Protein AF-A0A9D8BZQ6-F1 (afdb_monomer)

Sequence (99 aa):
MEATRNTPANSTQDAQPISAHKAQPISPSKAKPIWRSILFVPASSPRFIESAIRQAADVLQIDLEDSVSPADKASARLAVPKIAHGFTQARKEVIVRVN

Nearest PDB structures (foldseek):
  5ugr-assembly1_A  TM=8.922E-01  e=6.978E-04  Methylorubrum extorquens AM1
  4l9z-assembly1_D  TM=8.830E-01  e=6.095E-04  Cereibacter sphaeroides 2.4.1
  4l9y-assembly1_B  TM=8.807E-01  e=6.522E-04  Cereibacter sphaeroides 2.4.1
  8khl-assembly1_C  TM=8.257E-01  e=3.785E-03  Pseudomonas aeruginosa
  5vxs-assembly1_C  TM=8.745E-01  e=3.296E-02  Homo sapiens

pLDDT: mean 82.46, std 19.79, range [38.53, 98.44]

Foldseek 3Di:
DDDDDDDPDPDDDDDDDPDPPPPDPPDPPDDDDDFPFEAEDELQDPPRLVVVLVDPGQEYEHELPPVADPVCNVVSVVSVVVSCVVNVVSVHHYHYDDD

Solvent-accessible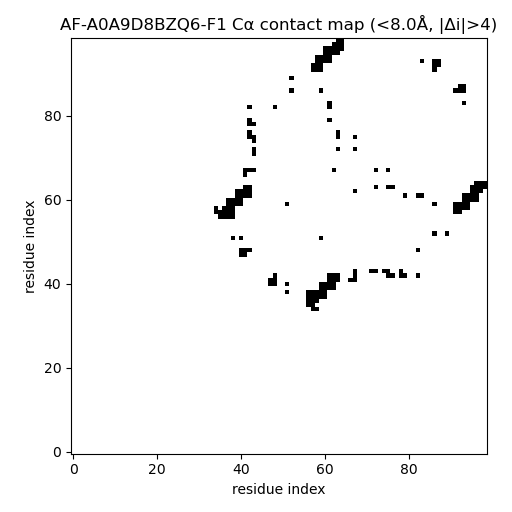 surface area (backbone atoms only — not comparable to full-atom values): 6482 Å² total; per-residue (Å²): 136,91,80,78,91,82,80,83,80,81,79,85,68,84,80,74,79,80,77,77,77,74,80,73,79,87,66,80,75,76,78,78,82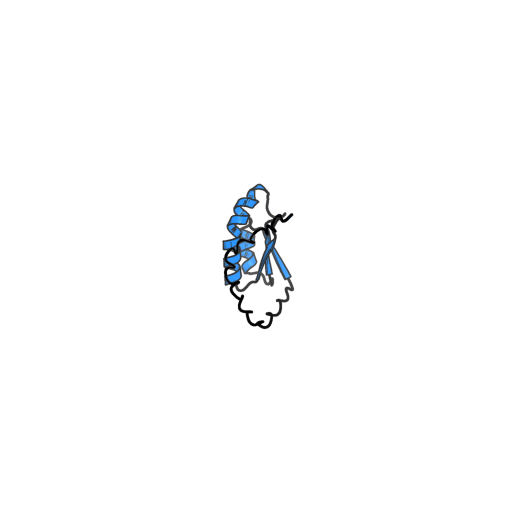,86,72,92,38,74,42,82,35,38,50,72,36,67,73,53,56,67,49,52,75,78,49,89,52,52,25,40,32,41,29,54,32,91,77,31,56,82,87,43,43,66,63,20,62,70,39,44,65,61,53,48,50,58,39,48,76,69,74,38,49,74,48,73,45,70,120

Radius of gyration: 27.74 Å; Cα contacts (8 Å, |Δi|>4): 100; chains: 1; bounding box: 37×84×46 Å

Secondary structure (DSSP, 8-state):
------PPP-----------------PPPPPPPP-S-EEEEETT-HHHHHHHTTS--SEEEEE-STTS-GGGHHHHHHHHHHHHHHHHHTT-EEEEE--

Structure (mmCIF, N/CA/C/O backbone):
data_AF-A0A9D8BZQ6-F1
#
_entry.id   AF-A0A9D8BZQ6-F1
#
loop_
_atom_site.group_PDB
_atom_site.id
_atom_site.type_symbol
_atom_site.label_atom_id
_atom_site.label_alt_id
_atom_site.label_comp_id
_atom_site.label_asym_id
_atom_site.label_entity_id
_atom_site.label_seq_id
_atom_site.pdbx_PDB_ins_code
_atom_site.Cartn_x
_atom_site.Cartn_y
_atom_site.Cartn_z
_atom_site.occupancy
_atom_site.B_iso_or_equiv
_atom_site.auth_seq_id
_atom_site.auth_comp_id
_atom_site.auth_asym_id
_atom_site.auth_atom_id
_atom_site.pdbx_PDB_model_num
ATOM 1 N N . MET A 1 1 ? -28.012 -75.025 -32.767 1.00 41.91 1 MET A N 1
ATOM 2 C CA . MET A 1 1 ? -26.588 -75.318 -32.523 1.00 41.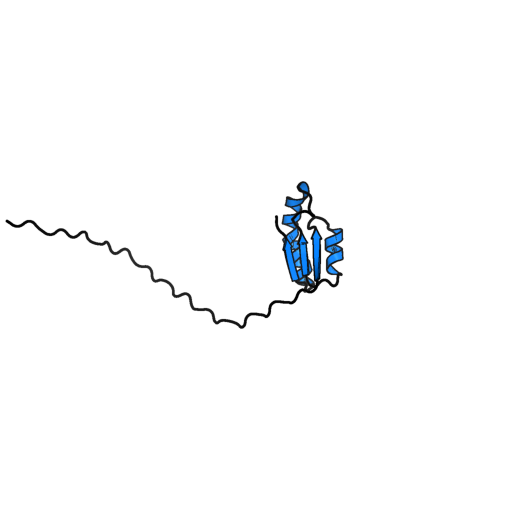91 1 MET A CA 1
ATOM 3 C C . MET A 1 1 ? -26.015 -74.141 -31.771 1.00 41.91 1 MET A C 1
ATOM 5 O O . MET A 1 1 ? -26.239 -73.002 -32.152 1.00 41.91 1 MET A O 1
ATOM 9 N N . GLU A 1 2 ? -25.459 -74.462 -30.619 1.00 43.25 2 GLU A N 1
ATOM 10 C CA . GLU A 1 2 ? -25.088 -73.585 -29.518 1.00 43.25 2 GLU A CA 1
ATOM 11 C C . GLU A 1 2 ? -23.822 -72.783 -29.829 1.00 43.25 2 GLU A C 1
ATOM 13 O O . GLU A 1 2 ? -22.870 -73.343 -30.363 1.00 43.25 2 GLU A O 1
ATOM 18 N N . A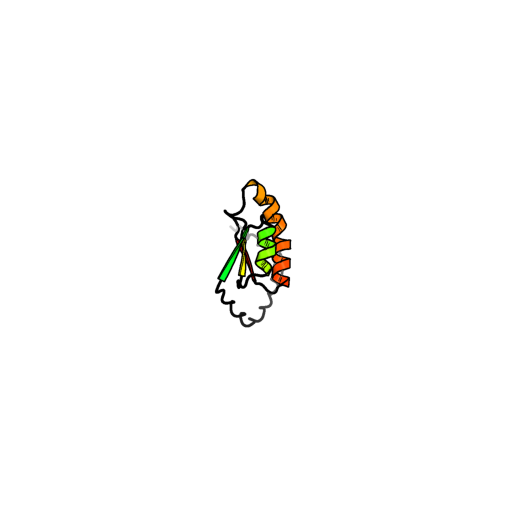LA A 1 3 ? -23.799 -71.495 -29.483 1.00 45.03 3 ALA A N 1
ATOM 19 C CA . ALA A 1 3 ? -22.562 -70.719 -29.402 1.00 4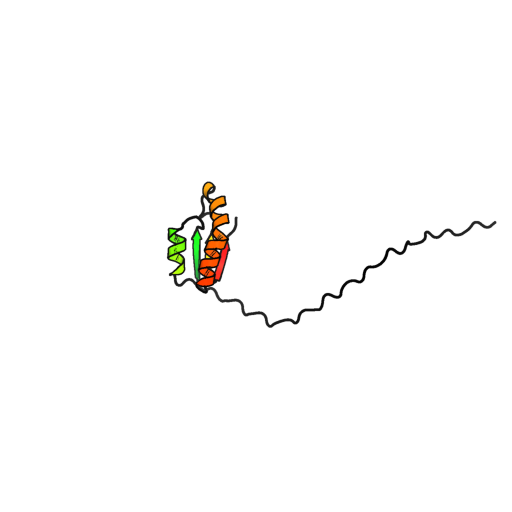5.03 3 ALA A CA 1
ATOM 20 C C . ALA A 1 3 ? -22.724 -69.557 -28.407 1.00 45.03 3 ALA A C 1
ATOM 22 O O . ALA A 1 3 ? -23.054 -68.429 -28.755 1.00 45.03 3 ALA A O 1
ATOM 23 N N . THR A 1 4 ? -22.561 -69.917 -27.133 1.00 52.94 4 THR A N 1
ATOM 24 C CA . THR A 1 4 ? -21.747 -69.218 -26.124 1.00 52.94 4 THR A CA 1
ATOM 25 C C . THR A 1 4 ? -21.839 -67.691 -26.017 1.00 52.94 4 THR A C 1
ATOM 27 O O . THR A 1 4 ? -21.261 -66.932 -26.792 1.00 52.94 4 THR A O 1
ATOM 30 N N . ARG A 1 5 ? -22.467 -67.279 -24.908 1.00 48.56 5 ARG A N 1
ATOM 31 C CA . ARG A 1 5 ? -22.313 -65.987 -24.228 1.00 48.56 5 ARG A CA 1
ATOM 32 C C . ARG A 1 5 ? -20.830 -65.656 -24.045 1.00 48.56 5 ARG A C 1
ATOM 34 O O . ARG A 1 5 ? -20.095 -66.506 -23.556 1.00 48.56 5 ARG A O 1
ATOM 41 N N . ASN A 1 6 ? -20.439 -64.411 -24.309 1.00 48.69 6 ASN A N 1
ATOM 42 C CA . ASN A 1 6 ? -19.226 -63.843 -23.731 1.00 48.69 6 ASN A CA 1
ATOM 43 C C . ASN A 1 6 ? -19.505 -62.419 -23.233 1.00 48.69 6 ASN A C 1
ATOM 45 O O . ASN A 1 6 ? -19.683 -61.481 -24.006 1.00 48.69 6 ASN A O 1
ATOM 49 N N . THR A 1 7 ? -19.574 -62.309 -21.910 1.00 49.44 7 THR A N 1
ATOM 50 C CA . THR A 1 7 ? -19.615 -61.076 -21.121 1.00 49.44 7 THR A CA 1
ATOM 51 C C . THR A 1 7 ? -18.196 -60.513 -21.014 1.00 49.44 7 THR A C 1
ATOM 53 O O . THR A 1 7 ? -17.307 -61.268 -20.617 1.00 49.44 7 THR A O 1
ATOM 56 N N . PRO A 1 8 ? -17.928 -59.223 -21.284 1.00 47.19 8 PRO A N 1
ATOM 57 C CA . PRO A 1 8 ? -16.674 -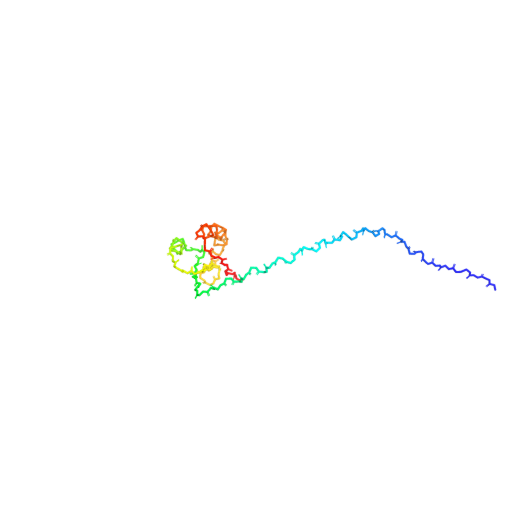58.627 -20.856 1.00 47.19 8 PRO A CA 1
ATOM 58 C C . PRO A 1 8 ? -16.739 -58.347 -19.350 1.00 47.19 8 PRO A C 1
ATOM 60 O O . PRO A 1 8 ? -17.622 -57.645 -18.857 1.00 47.19 8 PRO A O 1
ATOM 63 N N . ALA A 1 9 ? -15.800 -58.954 -18.629 1.00 46.97 9 ALA A N 1
ATOM 64 C CA . ALA A 1 9 ? -15.530 -58.717 -17.223 1.00 46.97 9 ALA A CA 1
ATOM 65 C C . ALA A 1 9 ? -15.229 -57.228 -16.991 1.00 46.97 9 ALA A C 1
ATOM 67 O O . ALA A 1 9 ? -14.279 -56.683 -17.551 1.00 46.97 9 ALA A O 1
ATOM 68 N N . ASN A 1 10 ? -16.046 -56.575 -16.164 1.00 38.53 10 ASN A N 1
ATOM 69 C CA . ASN A 1 10 ? -15.723 -55.265 -15.621 1.00 38.53 10 ASN A CA 1
ATOM 70 C C . ASN A 1 10 ? -14.646 -55.471 -14.552 1.00 38.53 10 ASN A C 1
ATOM 72 O O . ASN A 1 10 ? -14.926 -55.994 -13.473 1.00 38.53 10 ASN A O 1
ATOM 76 N N . SER A 1 11 ? -13.407 -55.135 -14.892 1.00 49.00 11 SER A N 1
ATOM 77 C CA . SER A 1 11 ? -12.265 -55.176 -13.991 1.00 49.00 11 SER A CA 1
ATOM 78 C C . SER A 1 11 ? -12.500 -54.202 -12.840 1.00 49.00 11 SER A C 1
ATOM 80 O O . SER A 1 11 ? -12.411 -52.989 -13.013 1.00 49.00 11 SER A O 1
ATOM 82 N N . THR A 1 12 ? -12.811 -54.743 -11.664 1.00 47.91 12 THR A N 1
ATOM 83 C CA . THR A 1 12 ? -12.791 -54.036 -10.384 1.00 47.91 12 THR A CA 1
ATOM 84 C C . THR A 1 12 ? -11.413 -53.403 -10.195 1.00 47.91 12 THR A C 1
ATOM 86 O O . THR A 1 12 ? -10.456 -54.091 -9.854 1.00 47.91 12 THR A O 1
ATOM 89 N N . GLN A 1 13 ? -11.299 -52.101 -10.459 1.00 51.31 13 GLN A N 1
ATOM 90 C CA . GLN A 1 13 ? -10.208 -51.285 -9.942 1.00 51.31 13 GLN A CA 1
ATOM 91 C C . GLN A 1 13 ? -10.662 -50.679 -8.621 1.00 51.31 13 GLN A C 1
ATOM 93 O O . GLN A 1 13 ? -11.717 -50.051 -8.527 1.00 51.31 13 GLN A O 1
ATOM 98 N N . ASP A 1 14 ? -9.850 -50.949 -7.609 1.00 43.69 14 ASP A N 1
ATOM 99 C CA . ASP A 1 14 ? -9.974 -50.566 -6.214 1.00 43.69 14 ASP A CA 1
ATOM 100 C C . ASP A 1 14 ? -10.503 -49.139 -6.019 1.00 43.69 14 ASP A C 1
ATOM 102 O O . ASP A 1 14 ? -9.793 -48.146 -6.204 1.00 43.69 14 ASP A O 1
ATOM 106 N N . ALA A 1 15 ? -11.761 -49.036 -5.588 1.00 48.97 15 ALA A N 1
ATOM 107 C CA . ALA A 1 15 ? -12.315 -47.799 -5.066 1.00 48.97 15 ALA A CA 1
ATOM 108 C C . ALA A 1 15 ? -11.603 -47.464 -3.746 1.00 48.97 15 ALA A C 1
ATOM 110 O O . ALA A 1 15 ? -11.906 -48.022 -2.691 1.00 48.97 15 ALA A O 1
ATOM 111 N N . GLN A 1 16 ? -10.635 -46.551 -3.812 1.00 52.34 16 GLN A N 1
ATOM 112 C CA . GLN A 1 16 ? -10.036 -45.931 -2.632 1.00 52.34 16 GLN A CA 1
ATOM 113 C C . GLN A 1 16 ? -11.141 -45.209 -1.835 1.00 52.34 16 GLN A C 1
ATOM 115 O O . GLN A 1 16 ? -11.968 -44.521 -2.443 1.00 52.34 16 GLN A O 1
ATOM 120 N N . PRO A 1 17 ? -11.200 -45.335 -0.496 1.00 45.09 17 PRO A N 1
ATOM 121 C CA . PRO A 1 17 ? -12.276 -44.736 0.282 1.00 45.09 17 PRO A CA 1
ATOM 122 C C . PRO A 1 17 ? -12.217 -43.208 0.177 1.00 45.09 17 PRO A C 1
ATOM 124 O O . PRO A 1 17 ? -11.207 -42.587 0.513 1.00 45.09 17 PRO A O 1
ATOM 127 N N . ILE A 1 18 ? -13.316 -42.590 -0.270 1.00 56.41 18 ILE A N 1
ATOM 128 C CA . ILE A 1 18 ? -13.497 -41.138 -0.210 1.00 56.41 18 ILE A CA 1
ATOM 129 C C . ILE A 1 18 ? -13.464 -40.711 1.259 1.00 56.41 18 ILE A C 1
ATOM 131 O O . ILE A 1 18 ? -14.407 -40.922 2.018 1.00 56.41 18 ILE A O 1
ATOM 135 N N . SER A 1 19 ? -12.333 -40.151 1.684 1.00 56.12 19 SER A N 1
ATOM 136 C CA . SER A 1 19 ? -12.165 -39.645 3.041 1.00 56.12 19 SER A CA 1
ATOM 137 C C . SER A 1 19 ? -13.226 -38.571 3.288 1.00 56.12 19 SER A C 1
ATOM 139 O O . SER A 1 19 ? -13.227 -37.516 2.641 1.00 56.12 19 SER A O 1
ATOM 141 N N . ALA A 1 20 ? -14.184 -38.881 4.164 1.00 58.28 20 ALA A N 1
ATOM 142 C CA . ALA A 1 20 ? -15.274 -37.990 4.519 1.00 58.28 20 ALA A CA 1
ATOM 143 C C . ALA A 1 20 ? -14.677 -36.662 4.996 1.00 58.28 20 ALA A C 1
ATOM 145 O O . ALA A 1 20 ? -14.034 -36.592 6.046 1.00 58.28 20 ALA A O 1
ATOM 146 N N . HIS A 1 21 ? -14.866 -35.604 4.207 1.00 59.53 21 HIS A N 1
ATOM 147 C CA . HIS A 1 21 ? -14.497 -34.260 4.618 1.00 59.53 21 HIS A CA 1
ATOM 148 C C . HIS A 1 21 ? -15.396 -33.903 5.798 1.00 59.53 21 HIS A C 1
ATOM 150 O O . HIS A 1 21 ? -16.579 -33.611 5.631 1.00 59.53 21 HIS A O 1
ATOM 156 N N . LYS A 1 22 ? -14.843 -34.002 7.008 1.00 61.78 22 LYS A N 1
ATOM 157 C CA . LYS A 1 22 ? -15.494 -33.602 8.252 1.00 61.78 22 LYS A CA 1
ATOM 158 C C . LYS A 1 22 ? -16.026 -32.180 8.064 1.00 61.78 22 LYS A C 1
ATOM 160 O O . LYS A 1 22 ? -15.231 -31.249 7.941 1.00 61.78 22 LYS A O 1
ATOM 165 N N . ALA A 1 23 ? -17.351 -32.027 7.999 1.00 61.84 23 ALA A N 1
ATOM 166 C CA . ALA A 1 23 ? -17.993 -30.724 7.900 1.00 61.84 23 ALA A CA 1
ATOM 167 C C . ALA A 1 23 ? -17.500 -29.867 9.069 1.00 61.84 23 ALA A C 1
ATOM 169 O O . ALA A 1 23 ? -17.710 -30.207 10.237 1.00 61.84 23 ALA A O 1
ATOM 170 N N . GLN A 1 24 ? -16.758 -28.805 8.759 1.00 57.72 24 GLN A N 1
ATOM 171 C CA . GLN A 1 24 ? -16.311 -27.882 9.789 1.00 57.72 24 GLN A CA 1
ATOM 172 C C . GLN A 1 24 ? -17.532 -27.124 10.326 1.00 57.72 24 GLN A C 1
ATOM 174 O O . GLN A 1 24 ? -18.402 -26.748 9.536 1.00 57.72 24 GLN A O 1
ATOM 179 N N . PRO A 1 25 ? -17.636 -26.918 11.651 1.00 62.94 25 PRO A N 1
ATOM 180 C CA . PRO A 1 25 ? -18.749 -26.179 12.228 1.00 62.94 25 PRO A CA 1
ATOM 181 C C . PRO A 1 25 ? -18.790 -24.764 11.642 1.00 62.94 25 PRO A C 1
ATOM 183 O O . PRO A 1 25 ? -17.764 -24.085 11.578 1.00 62.94 25 PRO A O 1
ATOM 186 N N . ILE A 1 26 ? -19.977 -24.320 11.219 1.00 63.41 26 ILE A N 1
ATOM 187 C CA . ILE A 1 26 ? -20.214 -22.951 10.755 1.00 63.41 26 ILE A CA 1
ATOM 188 C C . ILE A 1 26 ? -19.991 -21.975 11.919 1.00 63.41 26 ILE A C 1
ATOM 190 O O . ILE A 1 26 ? -20.881 -21.700 12.718 1.00 63.41 26 ILE A O 1
ATOM 194 N N . SER A 1 27 ? -18.769 -21.466 12.065 1.00 71.56 27 SER A N 1
ATOM 195 C CA . SER A 1 27 ? -18.493 -20.371 12.995 1.00 71.56 27 SER A CA 1
ATOM 196 C C . SER A 1 27 ? -19.295 -19.135 12.566 1.00 71.56 27 SER A C 1
ATOM 198 O O . SER A 1 27 ? -19.356 -18.877 11.358 1.00 71.56 27 SER A O 1
ATOM 200 N N . PRO A 1 28 ? -19.883 -18.356 13.499 1.00 64.62 28 PRO A N 1
ATOM 201 C CA . PRO A 1 28 ? -20.606 -17.139 13.145 1.00 64.62 28 PRO A CA 1
ATOM 202 C C . PRO A 1 28 ? -19.696 -16.259 12.288 1.00 64.62 28 PRO A C 1
ATOM 204 O O . PRO A 1 28 ? -18.557 -15.977 12.672 1.00 64.62 28 PRO A O 1
ATOM 207 N N . SER A 1 29 ? -20.166 -15.879 11.096 1.00 71.25 29 SER A N 1
ATOM 208 C CA . SER A 1 29 ? -19.375 -15.057 10.186 1.00 71.25 29 SER A CA 1
ATOM 209 C C . SER A 1 29 ? -19.005 -13.769 10.913 1.00 71.25 29 SER A C 1
ATOM 211 O O . SER A 1 29 ? -19.903 -13.032 11.329 1.00 71.25 29 SER A O 1
ATOM 213 N N . LYS A 1 30 ? -17.706 -13.487 11.080 1.00 75.19 30 LYS A N 1
ATOM 214 C CA . LYS A 1 30 ? -17.264 -12.170 11.552 1.00 75.19 30 LYS A CA 1
ATOM 215 C C . LYS A 1 30 ? -17.969 -11.112 10.702 1.00 75.19 30 LYS A C 1
ATOM 217 O O . LYS A 1 30 ? -17.885 -11.170 9.474 1.00 75.19 30 LYS A O 1
ATOM 222 N N . ALA A 1 31 ? -18.682 -10.188 11.346 1.00 78.25 31 ALA A N 1
ATOM 223 C CA . ALA A 1 31 ? -19.295 -9.063 10.653 1.00 78.25 31 ALA A CA 1
ATOM 224 C C . ALA A 1 31 ? -18.216 -8.355 9.820 1.00 78.25 31 ALA A C 1
ATOM 226 O O . ALA A 1 31 ? -17.108 -8.121 10.312 1.00 78.25 31 ALA A O 1
ATOM 227 N N . LYS A 1 32 ? -18.509 -8.073 8.546 1.00 74.56 32 LYS A N 1
ATOM 228 C CA . LYS A 1 32 ? -17.556 -7.368 7.684 1.00 74.56 32 LYS A CA 1
ATOM 229 C C . LYS A 1 32 ? -17.309 -5.966 8.260 1.00 74.56 32 LYS A C 1
ATOM 231 O O . LYS A 1 32 ? -18.277 -5.309 8.646 1.00 74.56 32 LYS A O 1
ATOM 236 N N . PRO A 1 33 ? -16.049 -5.505 8.326 1.00 80.06 33 PRO A N 1
ATOM 237 C CA . PRO A 1 33 ? -15.749 -4.156 8.786 1.00 80.06 33 PRO A CA 1
ATOM 238 C C . PRO A 1 33 ? -16.393 -3.113 7.861 1.00 80.06 33 PRO A C 1
ATOM 240 O O . PRO A 1 33 ? -16.452 -3.303 6.646 1.00 80.06 33 PRO A O 1
ATOM 243 N N . ILE A 1 34 ? -16.873 -2.009 8.439 1.00 89.69 34 ILE A N 1
ATOM 244 C CA . ILE A 1 34 ? -17.342 -0.840 7.683 1.00 89.69 34 ILE A CA 1
ATOM 245 C C . ILE A 1 34 ? -16.131 0.058 7.425 1.00 89.69 34 ILE A C 1
ATOM 247 O O . ILE A 1 34 ? -15.541 0.587 8.365 1.00 89.69 34 ILE A O 1
ATOM 251 N N . TRP A 1 35 ? -15.770 0.241 6.157 1.00 93.81 35 TRP A N 1
ATOM 252 C CA . TRP A 1 35 ? -14.703 1.147 5.734 1.00 93.81 35 TRP A CA 1
ATOM 253 C C . TRP A 1 35 ? -15.308 2.486 5.306 1.00 93.81 35 TRP A C 1
ATOM 255 O O . TRP A 1 35 ? -15.984 2.560 4.284 1.00 93.81 35 TRP A O 1
ATOM 265 N N . ARG A 1 36 ? -15.086 3.552 6.081 1.00 94.38 36 ARG A N 1
ATOM 266 C CA . ARG A 1 36 ? -15.563 4.913 5.762 1.00 94.38 36 ARG A CA 1
ATOM 267 C C . ARG A 1 36 ? -14.594 5.640 4.837 1.00 94.38 36 ARG A C 1
ATOM 269 O O . ARG A 1 36 ? -14.986 6.566 4.137 1.00 94.38 36 ARG A O 1
ATOM 276 N N . SER A 1 37 ? -13.320 5.252 4.874 1.00 95.88 37 SER A N 1
ATOM 277 C CA . SER A 1 37 ? -12.259 5.859 4.075 1.00 95.88 37 SER A CA 1
ATOM 278 C C . SER A 1 37 ? -11.174 4.850 3.707 1.00 95.88 37 SER A C 1
ATOM 280 O O . SER A 1 37 ? -10.799 3.992 4.508 1.00 95.88 37 SER A O 1
ATOM 282 N N . ILE A 1 38 ? -10.660 4.990 2.485 1.00 96.75 38 ILE A N 1
ATOM 283 C CA . ILE A 1 38 ? -9.553 4.203 1.941 1.00 96.75 38 ILE A CA 1
ATOM 284 C C . ILE A 1 38 ? -8.461 5.180 1.510 1.00 96.75 38 ILE A C 1
ATOM 286 O O . ILE A 1 38 ? -8.729 6.127 0.770 1.00 96.75 38 ILE A O 1
ATOM 290 N N . LEU A 1 39 ? -7.233 4.960 1.977 1.00 97.38 39 LEU A N 1
ATOM 291 C CA . LEU A 1 39 ? -6.068 5.749 1.591 1.00 97.38 39 LEU A CA 1
ATOM 292 C C . LEU A 1 39 ? -5.272 5.020 0.508 1.00 97.38 39 LEU A C 1
ATOM 294 O O . LEU A 1 39 ? -4.701 3.961 0.763 1.00 97.38 39 LEU A O 1
ATOM 298 N N . PHE A 1 40 ? -5.210 5.612 -0.681 1.00 97.75 40 PHE A N 1
ATOM 299 C CA . PHE A 1 40 ? -4.475 5.089 -1.831 1.00 97.75 40 PHE A CA 1
ATOM 300 C C . PHE A 1 40 ? -3.000 5.472 -1.723 1.00 97.75 40 PHE A C 1
ATOM 302 O O . PHE A 1 40 ? -2.672 6.656 -1.618 1.00 97.75 40 PHE A O 1
ATOM 309 N N . VAL A 1 41 ? -2.108 4.481 -1.734 1.00 97.88 41 VAL A N 1
ATOM 310 C CA . VAL A 1 41 ? -0.667 4.699 -1.571 1.00 97.88 41 VAL A CA 1
ATOM 311 C C . VAL A 1 41 ? 0.114 3.916 -2.624 1.00 97.88 41 VAL A C 1
ATOM 313 O O . VAL A 1 41 ? 0.090 2.685 -2.589 1.00 97.88 41 VAL A O 1
ATOM 316 N N . PRO A 1 42 ? 0.859 4.598 -3.515 1.00 98.19 42 PRO A N 1
ATOM 317 C CA . PRO A 1 42 ? 1.739 3.939 -4.471 1.00 98.19 42 PRO A CA 1
ATOM 318 C C . PRO A 1 42 ? 2.787 3.093 -3.751 1.00 98.19 42 PRO A C 1
ATOM 320 O O . PRO A 1 42 ? 3.548 3.610 -2.926 1.00 98.19 42 PRO A O 1
ATOM 323 N N . ALA A 1 43 ? 2.889 1.813 -4.107 1.00 98.00 43 ALA A N 1
ATOM 324 C CA . ALA A 1 43 ? 3.901 0.921 -3.539 1.00 98.00 43 ALA A CA 1
ATOM 325 C C . ALA A 1 43 ? 5.348 1.340 -3.880 1.00 98.00 43 ALA A C 1
ATOM 327 O O . ALA A 1 43 ? 6.288 0.900 -3.222 1.00 98.00 43 ALA A O 1
ATOM 328 N N . SER A 1 44 ? 5.533 2.210 -4.879 1.00 97.62 44 SER A N 1
ATOM 329 C CA . SER A 1 44 ? 6.825 2.763 -5.300 1.00 97.62 44 SER A CA 1
ATOM 330 C C . SER A 1 44 ? 7.249 4.042 -4.559 1.00 97.62 44 SER A C 1
ATOM 332 O O . SER A 1 44 ? 8.333 4.551 -4.829 1.00 97.62 44 SER A O 1
ATOM 334 N N . SER A 1 45 ? 6.441 4.582 -3.632 1.00 97.06 45 SER A N 1
ATOM 335 C CA . SER A 1 45 ? 6.736 5.851 -2.942 1.00 97.06 45 SER A CA 1
ATOM 336 C C . SER A 1 45 ? 6.978 5.662 -1.435 1.00 97.06 45 SER A C 1
ATOM 338 O O . SER A 1 45 ? 6.029 5.738 -0.645 1.00 97.06 45 SER A O 1
ATOM 340 N N . PRO A 1 46 ? 8.244 5.480 -0.991 1.00 94.88 46 PRO A N 1
ATOM 341 C CA . PRO A 1 46 ? 8.595 5.339 0.427 1.00 94.88 46 PRO A CA 1
ATOM 342 C C . PRO A 1 46 ? 8.057 6.476 1.298 1.00 94.88 46 PRO A C 1
ATOM 344 O O . PRO A 1 46 ? 7.477 6.235 2.353 1.00 94.88 46 PRO A O 1
ATOM 347 N N . ARG A 1 47 ? 8.139 7.716 0.800 1.00 96.12 47 ARG A N 1
ATOM 348 C CA . ARG A 1 47 ? 7.610 8.905 1.481 1.00 96.12 47 ARG A CA 1
ATOM 349 C C . ARG A 1 47 ? 6.117 8.780 1.799 1.00 96.12 47 ARG A C 1
ATOM 351 O O . ARG A 1 47 ? 5.682 9.167 2.885 1.00 96.12 47 ARG A O 1
ATOM 358 N N . PHE A 1 48 ? 5.312 8.282 0.858 1.00 97.06 48 PHE A N 1
ATOM 359 C CA . PHE A 1 48 ? 3.874 8.121 1.085 1.00 97.06 48 PHE A CA 1
ATOM 360 C C . PHE A 1 48 ? 3.571 6.932 1.995 1.00 97.06 48 PHE A C 1
ATOM 362 O O . PHE A 1 48 ? 2.712 7.059 2.866 1.00 97.06 48 PHE A O 1
ATOM 369 N N . ILE A 1 49 ? 4.323 5.837 1.871 1.00 95.94 49 ILE A N 1
ATOM 370 C CA . ILE A 1 49 ? 4.222 4.671 2.758 1.00 95.94 49 ILE A CA 1
ATOM 371 C C . ILE A 1 49 ? 4.473 5.075 4.219 1.00 95.94 49 ILE A C 1
ATOM 373 O O . ILE A 1 49 ? 3.652 4.790 5.091 1.00 95.94 49 ILE A O 1
ATOM 377 N N . GLU A 1 50 ? 5.555 5.808 4.487 1.00 94.19 50 GLU A N 1
ATOM 378 C CA . GLU A 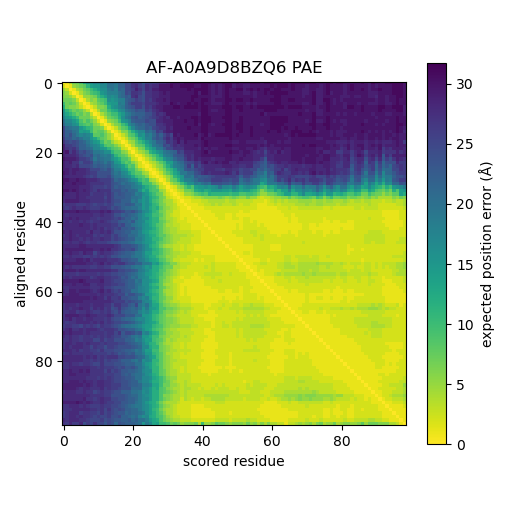1 50 ? 5.906 6.286 5.830 1.00 94.19 50 GLU A CA 1
ATOM 379 C C . GLU A 1 50 ? 4.857 7.243 6.410 1.00 94.19 50 GLU A C 1
ATOM 381 O O . GLU A 1 50 ? 4.584 7.232 7.612 1.00 94.19 50 GLU A O 1
ATOM 386 N N . SER A 1 51 ? 4.256 8.091 5.571 1.00 94.75 51 SER A N 1
ATOM 387 C CA . SER A 1 51 ? 3.212 9.024 6.004 1.00 94.75 51 SER A CA 1
ATOM 388 C C . SER A 1 51 ? 1.886 8.330 6.309 1.00 94.75 51 SER A C 1
ATOM 390 O O . SER A 1 51 ? 1.195 8.693 7.264 1.00 94.75 51 SER A O 1
ATOM 392 N N . ALA A 1 52 ? 1.534 7.312 5.527 1.00 95.38 52 ALA A N 1
ATOM 393 C CA . ALA A 1 52 ? 0.232 6.665 5.578 1.00 95.38 52 ALA A CA 1
ATOM 394 C C . ALA A 1 52 ? -0.046 5.934 6.903 1.00 95.38 52 ALA A C 1
ATOM 396 O O . ALA A 1 52 ? -1.196 5.879 7.351 1.00 95.38 52 ALA A O 1
ATOM 397 N N . ILE A 1 53 ? 0.993 5.470 7.608 1.00 90.19 53 ILE A N 1
ATOM 398 C CA . ILE A 1 53 ? 0.854 4.879 8.951 1.00 90.19 53 ILE A CA 1
ATOM 399 C C . ILE A 1 53 ? 0.227 5.874 9.938 1.00 90.19 53 ILE A C 1
ATOM 401 O O . ILE A 1 53 ? -0.552 5.460 10.792 1.00 90.19 53 ILE A O 1
ATOM 405 N N . ARG A 1 54 ? 0.461 7.183 9.786 1.00 91.69 54 ARG A N 1
ATOM 406 C CA . ARG A 1 54 ? -0.066 8.215 10.699 1.00 91.69 54 ARG A CA 1
ATOM 407 C C . ARG A 1 54 ? -1.467 8.723 10.349 1.00 91.69 54 ARG A C 1
ATOM 409 O O . ARG A 1 54 ? -2.050 9.459 11.133 1.00 91.69 54 ARG A O 1
ATOM 416 N N . GLN A 1 55 ? -2.005 8.364 9.185 1.00 94.94 55 GLN A N 1
ATOM 417 C CA . GLN A 1 55 ? -3.296 8.882 8.717 1.00 94.94 55 GLN A CA 1
ATOM 418 C C . GLN A 1 55 ? -4.479 8.168 9.380 1.00 94.94 55 GLN A C 1
ATOM 420 O O . GLN A 1 55 ? -4.364 7.007 9.760 1.00 94.94 55 GLN A O 1
ATOM 425 N N . ALA A 1 56 ? -5.633 8.824 9.478 1.00 93.25 56 ALA A N 1
ATOM 426 C CA . ALA A 1 56 ? -6.821 8.276 10.146 1.00 93.25 56 ALA A CA 1
ATOM 427 C C . ALA A 1 56 ? -7.686 7.350 9.263 1.00 93.25 56 ALA A C 1
ATOM 429 O O . ALA A 1 56 ? -8.804 7.019 9.648 1.00 93.25 56 ALA A O 1
ATOM 430 N N . ALA A 1 57 ? -7.202 6.967 8.077 1.00 94.12 57 ALA A N 1
ATOM 431 C CA . ALA A 1 57 ? -7.957 6.118 7.161 1.00 94.12 57 ALA A CA 1
ATOM 432 C C . ALA A 1 57 ? -8.188 4.717 7.742 1.00 94.12 57 ALA A C 1
ATOM 434 O O . ALA A 1 57 ? -7.282 4.143 8.354 1.00 94.12 57 ALA A O 1
ATOM 435 N N . ASP A 1 58 ? -9.382 4.171 7.501 1.00 91.44 58 ASP A N 1
ATOM 436 C CA . ASP A 1 58 ? -9.762 2.846 8.004 1.00 91.44 58 ASP A CA 1
ATOM 437 C C . ASP A 1 58 ? -8.990 1.733 7.269 1.00 91.44 58 ASP A C 1
ATOM 439 O O . ASP A 1 58 ? -8.671 0.698 7.855 1.00 91.44 58 ASP A O 1
ATOM 443 N N . VAL A 1 59 ? -8.655 1.965 5.994 1.00 95.00 59 VAL A N 1
ATOM 444 C CA . VAL A 1 59 ? -7.944 1.014 5.131 1.00 95.00 59 VAL A CA 1
ATOM 445 C C . VAL A 1 59 ? -6.806 1.696 4.394 1.00 95.00 59 VAL A C 1
ATOM 447 O O . VAL A 1 59 ? -6.966 2.790 3.847 1.00 95.00 59 VAL A O 1
ATOM 450 N N . LEU A 1 60 ? -5.675 1.004 4.303 1.00 96.44 60 LEU A N 1
ATOM 451 C CA . LEU A 1 60 ? -4.649 1.296 3.314 1.00 96.44 60 LEU A CA 1
ATOM 452 C C . LEU A 1 60 ? -4.895 0.471 2.048 1.00 96.44 60 LEU A C 1
ATOM 454 O O . LEU A 1 60 ? -4.891 -0.757 2.104 1.00 96.44 60 LEU A O 1
ATOM 458 N N . GLN A 1 61 ? -5.003 1.132 0.902 1.00 97.81 61 GLN A N 1
ATOM 459 C CA . GLN A 1 61 ? -4.861 0.474 -0.389 1.00 97.81 61 GLN A CA 1
ATOM 460 C C . GLN A 1 61 ? -3.436 0.659 -0.904 1.00 97.81 61 GLN A C 1
ATOM 462 O O . GLN A 1 61 ? -3.049 1.753 -1.317 1.00 97.81 61 GLN A O 1
ATOM 467 N N . ILE A 1 62 ? -2.665 -0.427 -0.898 1.00 98.31 62 ILE A N 1
ATOM 468 C CA . ILE A 1 62 ? -1.372 -0.493 -1.574 1.00 98.31 62 ILE A CA 1
ATOM 469 C C . ILE A 1 62 ? -1.649 -0.551 -3.072 1.00 98.31 62 ILE A C 1
ATOM 471 O O . ILE A 1 62 ? -2.274 -1.495 -3.557 1.00 98.31 62 ILE A O 1
ATOM 475 N N . ASP A 1 63 ? -1.206 0.463 -3.798 1.00 98.31 63 ASP A N 1
ATOM 476 C CA . ASP A 1 63 ? -1.485 0.591 -5.217 1.00 98.31 63 ASP A CA 1
ATOM 477 C C . ASP A 1 63 ? -0.318 0.077 -6.061 1.00 98.31 63 ASP A C 1
ATOM 479 O O . ASP A 1 63 ? 0.820 0.542 -5.923 1.00 98.31 63 ASP A O 1
ATOM 483 N N . LEU A 1 64 ? -0.614 -0.899 -6.922 1.00 98.44 64 LEU A N 1
ATOM 484 C CA . LEU A 1 64 ? 0.288 -1.408 -7.948 1.00 98.44 64 LEU A CA 1
ATOM 485 C C . LEU A 1 64 ? -0.154 -1.013 -9.356 1.00 98.44 64 LEU A C 1
ATOM 487 O O . LEU A 1 64 ? 0.574 -1.349 -10.281 1.00 98.44 64 LEU A O 1
ATOM 491 N N . GLU A 1 65 ? -1.293 -0.337 -9.537 1.00 97.19 65 GLU A N 1
ATOM 492 C CA . GLU A 1 65 ? -1.863 0.011 -10.844 1.00 97.19 65 GLU A CA 1
ATOM 493 C C . GLU A 1 65 ? -1.296 1.360 -11.342 1.00 97.19 65 GLU A C 1
ATOM 495 O O . GLU A 1 65 ? -0.077 1.545 -11.363 1.00 97.19 65 GLU A O 1
ATOM 500 N N . ASP A 1 66 ? -2.134 2.298 -11.773 1.00 95.94 66 ASP A N 1
ATOM 501 C CA . ASP A 1 66 ? -1.724 3.472 -12.553 1.00 95.94 66 ASP A CA 1
ATOM 502 C C . ASP A 1 66 ? -0.866 4.478 -11.779 1.00 95.94 66 ASP A C 1
ATOM 504 O O . ASP A 1 66 ? -0.171 5.295 -12.381 1.00 95.94 66 ASP A O 1
ATOM 508 N N . SER A 1 67 ? -0.841 4.405 -10.445 1.00 96.12 67 SER A N 1
ATOM 509 C CA . SER A 1 67 ? 0.039 5.252 -9.636 1.00 96.12 67 SER A CA 1
ATOM 510 C C . SER A 1 67 ? 1.504 4.794 -9.635 1.00 96.12 67 SER A C 1
ATOM 512 O O . SER A 1 67 ? 2.336 5.420 -8.976 1.00 96.12 67 SER A O 1
ATOM 514 N N . VAL A 1 68 ? 1.821 3.665 -10.275 1.00 97.69 68 VAL A N 1
ATOM 515 C CA . VAL A 1 68 ? 3.163 3.075 -10.327 1.00 97.69 68 VAL A CA 1
ATOM 516 C C . VAL A 1 68 ? 3.639 3.059 -11.774 1.00 97.69 68 VAL A C 1
ATOM 518 O O . VAL A 1 68 ? 2.978 2.492 -12.645 1.00 97.69 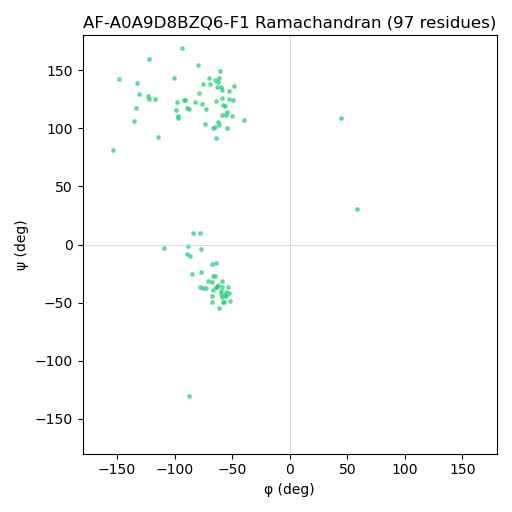68 VAL A O 1
ATOM 521 N N . SER A 1 69 ? 4.810 3.650 -12.033 1.00 97.19 69 SER A N 1
ATOM 522 C CA . SER A 1 69 ? 5.397 3.655 -13.375 1.00 97.19 69 SER A CA 1
ATOM 523 C C . SER A 1 69 ? 5.669 2.219 -13.856 1.00 97.19 69 SER A C 1
ATOM 525 O O . SER A 1 69 ? 5.979 1.355 -13.030 1.00 97.19 69 SER A O 1
ATOM 527 N N . PRO A 1 70 ? 5.613 1.927 -15.171 1.00 97.00 70 PRO A N 1
ATOM 528 C CA . PRO A 1 70 ? 5.910 0.589 -15.688 1.00 97.00 70 PRO A CA 1
ATOM 529 C C . PRO A 1 70 ? 7.271 0.036 -15.235 1.00 97.00 70 PRO A C 1
ATOM 531 O O . PRO A 1 70 ? 7.376 -1.153 -14.931 1.00 97.00 70 PRO A O 1
ATOM 534 N N . ALA A 1 71 ? 8.288 0.900 -15.132 1.00 97.94 71 ALA A N 1
ATOM 535 C CA . ALA A 1 71 ? 9.634 0.533 -14.691 1.00 97.94 71 ALA A CA 1
ATOM 536 C C . ALA A 1 71 ? 9.678 0.111 -13.210 1.00 97.94 71 ALA A C 1
ATOM 538 O O . ALA A 1 71 ? 10.430 -0.790 -12.843 1.00 97.94 71 ALA A O 1
ATOM 539 N N . ASP A 1 72 ? 8.822 0.698 -12.373 1.00 97.62 72 ASP A N 1
ATOM 540 C CA . ASP A 1 72 ? 8.795 0.439 -10.931 1.00 97.62 72 ASP A CA 1
ATOM 541 C C . ASP A 1 72 ? 7.884 -0.732 -10.544 1.00 97.62 72 ASP A C 1
ATOM 543 O O . ASP A 1 72 ? 7.889 -1.175 -9.399 1.00 97.62 72 ASP A O 1
ATOM 547 N N . LYS A 1 73 ? 7.095 -1.285 -11.474 1.00 96.50 73 LYS A N 1
ATOM 548 C CA . LYS A 1 73 ? 6.124 -2.355 -11.177 1.00 96.50 73 LYS A CA 1
ATOM 549 C C . LYS A 1 73 ? 6.760 -3.568 -10.498 1.00 96.50 73 LYS A C 1
ATOM 551 O O . LYS A 1 73 ? 6.165 -4.162 -9.599 1.00 96.50 73 LYS A O 1
ATOM 556 N N . ALA A 1 74 ? 7.950 -3.969 -10.946 1.00 97.75 74 ALA A N 1
ATOM 557 C CA . ALA A 1 74 ? 8.639 -5.136 -10.404 1.00 97.75 74 ALA A CA 1
ATOM 558 C C . ALA A 1 74 ? 9.087 -4.908 -8.953 1.00 97.75 74 ALA A C 1
ATOM 560 O O . ALA A 1 74 ? 8.780 -5.726 -8.087 1.00 97.75 74 ALA A O 1
ATOM 561 N N . SER A 1 75 ? 9.748 -3.782 -8.676 1.00 97.75 75 SER A N 1
ATOM 562 C CA . SER A 1 75 ? 10.194 -3.424 -7.325 1.00 97.75 75 SER A CA 1
ATOM 563 C C . SER A 1 75 ? 9.011 -3.148 -6.391 1.00 97.75 75 SER A C 1
ATOM 565 O O . SER A 1 75 ? 9.008 -3.615 -5.252 1.00 97.75 75 SER A O 1
ATOM 567 N N . ALA A 1 76 ? 7.962 -2.488 -6.886 1.00 97.94 76 ALA A N 1
ATOM 568 C CA . ALA A 1 76 ? 6.728 -2.219 -6.156 1.00 97.94 76 ALA A CA 1
ATOM 569 C C . ALA A 1 76 ? 6.039 -3.509 -5.680 1.00 97.94 76 ALA A C 1
ATOM 571 O O . ALA A 1 76 ? 5.669 -3.613 -4.511 1.00 97.94 76 ALA A O 1
ATOM 572 N N . ARG A 1 77 ? 5.934 -4.531 -6.545 1.00 98.06 77 ARG A N 1
ATOM 573 C CA . ARG A 1 77 ? 5.394 -5.852 -6.168 1.00 98.06 77 ARG A CA 1
ATOM 574 C C . ARG A 1 77 ? 6.196 -6.509 -5.046 1.00 98.06 77 ARG A C 1
ATOM 576 O O . ARG A 1 77 ? 5.605 -7.050 -4.115 1.00 98.06 77 ARG A O 1
ATOM 583 N N . LEU A 1 78 ? 7.526 -6.435 -5.111 1.00 98.19 78 LEU A N 1
ATOM 584 C CA . LEU A 1 78 ? 8.406 -6.990 -4.076 1.00 98.19 78 LEU A CA 1
ATOM 585 C C . LEU A 1 78 ? 8.270 -6.257 -2.732 1.00 98.19 78 LEU A C 1
ATOM 587 O O . LEU A 1 78 ? 8.496 -6.857 -1.683 1.00 98.19 78 LEU A O 1
ATOM 591 N N . ALA A 1 79 ? 7.877 -4.981 -2.740 1.00 97.38 79 ALA A N 1
ATOM 592 C CA . ALA A 1 79 ? 7.697 -4.191 -1.526 1.00 97.38 79 ALA A CA 1
ATOM 593 C C . ALA A 1 79 ? 6.395 -4.513 -0.766 1.00 97.38 79 ALA A C 1
ATOM 595 O O . ALA A 1 79 ? 6.335 -4.294 0.448 1.00 97.38 79 ALA A O 1
ATOM 596 N N . VAL A 1 80 ? 5.368 -5.055 -1.437 1.00 98.00 80 VAL A N 1
ATOM 597 C CA . VAL A 1 80 ? 4.025 -5.263 -0.858 1.00 98.00 80 VAL A CA 1
ATOM 598 C C . VAL A 1 80 ? 4.037 -6.022 0.473 1.00 98.00 80 VAL A C 1
ATOM 600 O O . VAL A 1 80 ? 3.428 -5.511 1.413 1.00 98.00 80 VAL A O 1
ATOM 603 N N . PRO A 1 81 ? 4.729 -7.171 0.638 1.00 98.00 81 PRO A N 1
ATOM 604 C CA . PRO A 1 81 ? 4.707 -7.904 1.906 1.00 98.00 81 PRO A CA 1
ATOM 605 C C . PRO A 1 81 ? 5.237 -7.076 3.080 1.00 98.00 81 PRO A C 1
ATOM 607 O O . PRO A 1 81 ? 4.657 -7.093 4.165 1.00 98.00 81 PRO A O 1
ATOM 610 N N . LYS A 1 82 ? 6.307 -6.301 2.857 1.00 97.12 82 LYS A N 1
ATOM 611 C CA . LYS A 1 82 ? 6.899 -5.429 3.879 1.00 97.12 82 LYS A CA 1
ATOM 612 C C . LYS A 1 82 ? 5.953 -4.288 4.250 1.00 97.12 82 LYS A C 1
ATOM 614 O O . LYS A 1 82 ? 5.783 -4.008 5.435 1.00 97.12 82 LYS A O 1
ATOM 619 N N . ILE A 1 83 ? 5.336 -3.650 3.252 1.00 96.75 83 ILE A N 1
ATOM 620 C CA . ILE A 1 83 ? 4.354 -2.581 3.472 1.00 96.75 83 ILE A CA 1
ATOM 621 C C . ILE A 1 83 ? 3.171 -3.149 4.262 1.00 96.75 83 ILE A C 1
ATOM 623 O O . ILE A 1 83 ? 2.881 -2.668 5.351 1.00 96.75 83 ILE A O 1
ATOM 627 N N . ALA A 1 84 ? 2.543 -4.223 3.778 1.00 96.94 84 ALA A N 1
ATOM 628 C CA . ALA A 1 84 ? 1.396 -4.842 4.435 1.00 96.94 84 ALA A CA 1
ATOM 629 C C . ALA A 1 84 ? 1.706 -5.237 5.889 1.00 96.94 84 ALA A C 1
ATOM 631 O O . ALA A 1 84 ? 0.927 -4.924 6.790 1.00 96.94 84 ALA A O 1
ATOM 632 N N . HIS A 1 85 ? 2.874 -5.837 6.145 1.00 95.94 85 HIS A N 1
ATOM 633 C CA . HIS A 1 85 ? 3.290 -6.191 7.500 1.00 95.94 85 HIS A CA 1
ATOM 634 C C . HIS A 1 85 ? 3.325 -4.969 8.432 1.00 95.94 85 HIS A C 1
ATOM 636 O O . HIS A 1 85 ? 2.692 -4.994 9.486 1.00 95.94 85 HIS A O 1
ATOM 642 N N . GLY A 1 86 ? 3.958 -3.866 8.017 1.00 93.75 86 GLY A N 1
ATOM 643 C CA . GLY A 1 86 ? 4.037 -2.648 8.833 1.00 93.75 86 GLY A CA 1
ATOM 644 C C . GLY A 1 86 ? 2.667 -2.057 9.198 1.00 93.75 86 GLY A C 1
ATOM 645 O O . GLY A 1 86 ? 2.462 -1.603 10.323 1.00 93.75 86 GLY A O 1
ATOM 646 N N . PHE A 1 87 ? 1.692 -2.115 8.288 1.00 92.31 87 PHE A N 1
ATOM 647 C CA . PHE A 1 87 ? 0.342 -1.597 8.547 1.00 92.31 87 PHE A CA 1
ATOM 648 C C . PHE A 1 87 ? -0.513 -2.535 9.400 1.00 92.31 87 PHE A C 1
ATOM 650 O O . PHE A 1 87 ? -1.239 -2.067 10.278 1.00 92.31 87 PHE A O 1
ATOM 657 N N . THR A 1 88 ? -0.381 -3.850 9.217 1.00 90.38 88 THR A N 1
ATOM 658 C CA . THR A 1 88 ? -1.060 -4.823 10.090 1.00 90.38 88 THR A CA 1
ATOM 659 C C . THR A 1 88 ? -0.560 -4.734 11.535 1.00 90.38 88 THR A C 1
ATOM 661 O O . THR A 1 88 ? -1.365 -4.805 12.465 1.00 90.38 88 THR A O 1
ATOM 664 N N . GLN A 1 89 ? 0.739 -4.474 11.749 1.00 92.56 89 GLN A N 1
ATOM 665 C CA . GLN A 1 89 ? 1.295 -4.188 13.079 1.00 92.56 89 GLN A CA 1
ATOM 666 C C . GLN A 1 89 ? 0.693 -2.917 13.696 1.00 92.56 89 GLN A C 1
ATOM 668 O O . GLN A 1 89 ? 0.424 -2.882 14.895 1.00 92.56 89 GLN A O 1
ATOM 673 N N . ALA A 1 90 ? 0.393 -1.910 12.871 1.00 88.19 90 ALA A N 1
ATOM 674 C CA . ALA A 1 90 ? -0.324 -0.699 13.269 1.00 88.19 90 ALA A CA 1
ATOM 675 C C . ALA A 1 90 ? -1.851 -0.890 13.406 1.00 88.19 90 ALA A C 1
ATOM 677 O O . ALA A 1 90 ? -2.571 0.096 13.553 1.00 88.19 90 ALA A O 1
ATOM 678 N N . ARG A 1 91 ? -2.354 -2.138 13.367 1.00 88.88 91 ARG A N 1
ATOM 679 C CA . ARG A 1 91 ? -3.783 -2.495 13.475 1.00 88.88 91 ARG A CA 1
ATOM 680 C C . ARG A 1 91 ? -4.666 -1.859 12.394 1.00 88.88 91 ARG A C 1
ATOM 682 O O . ARG A 1 91 ? -5.841 -1.602 12.639 1.00 88.88 91 ARG A O 1
ATOM 689 N N . LYS A 1 92 ? -4.112 -1.626 11.203 1.00 89.00 92 LYS A N 1
ATOM 690 C CA . LYS A 1 92 ? -4.854 -1.124 10.042 1.00 89.00 92 LYS A CA 1
ATOM 691 C C . LYS A 1 92 ? -5.190 -2.250 9.077 1.00 89.00 92 LYS A C 1
ATOM 693 O O . LYS A 1 92 ? -4.373 -3.146 8.864 1.00 89.00 92 LYS A O 1
ATOM 698 N N . GLU A 1 93 ? -6.369 -2.166 8.470 1.00 93.56 93 GLU A N 1
ATOM 699 C CA . GLU A 1 93 ? -6.742 -3.035 7.357 1.00 93.56 93 GLU A CA 1
ATOM 700 C C . GLU A 1 93 ? -5.929 -2.659 6.112 1.00 93.56 93 GLU A C 1
ATOM 702 O O . GLU A 1 93 ? -5.644 -1.482 5.859 1.00 93.56 93 GLU A O 1
ATOM 707 N N . VAL A 1 94 ? -5.544 -3.668 5.333 1.00 95.81 94 VAL A N 1
ATOM 708 C CA . VAL A 1 94 ? -4.720 -3.502 4.133 1.00 95.81 94 VAL A CA 1
ATOM 709 C C . VAL A 1 94 ? -5.358 -4.252 2.979 1.00 95.81 94 VAL A C 1
ATOM 711 O O . VAL A 1 94 ? -5.651 -5.440 3.084 1.00 95.81 94 VAL A O 1
ATOM 714 N N . ILE A 1 95 ? -5.511 -3.564 1.854 1.00 97.31 95 ILE A N 1
ATOM 715 C CA . ILE A 1 95 ? -5.860 -4.157 0.566 1.00 97.31 95 ILE A CA 1
ATOM 716 C C . ILE A 1 95 ? -4.787 -3.811 -0.463 1.00 97.31 95 ILE A C 1
ATOM 718 O O . ILE A 1 95 ? -4.020 -2.862 -0.293 1.00 97.31 95 ILE A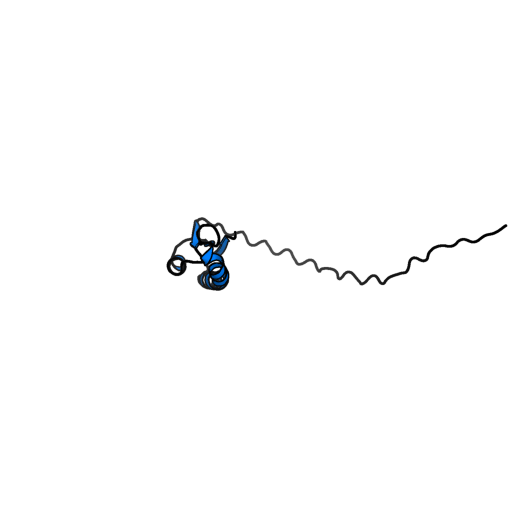 O 1
ATOM 722 N N . VAL A 1 96 ? -4.730 -4.587 -1.541 1.00 97.88 96 VAL A N 1
ATOM 723 C CA . VAL A 1 96 ? -3.801 -4.359 -2.649 1.00 97.88 96 VAL A CA 1
ATOM 724 C C . VAL A 1 96 ? -4.618 -4.204 -3.919 1.00 97.88 96 VAL A C 1
ATOM 726 O O . VAL A 1 96 ? -5.413 -5.085 -4.246 1.00 97.88 96 VAL A O 1
ATOM 729 N N . ARG A 1 97 ? -4.417 -3.100 -4.638 1.00 98.25 97 ARG A N 1
ATOM 730 C CA . ARG A 1 97 ? -4.936 -2.948 -5.997 1.00 98.25 97 ARG A CA 1
ATOM 731 C C . ARG A 1 97 ? -3.899 -3.477 -6.974 1.00 98.25 97 ARG A C 1
ATOM 733 O O . ARG A 1 97 ? -2.780 -2.974 -7.013 1.00 98.25 97 ARG A O 1
ATOM 740 N N . VAL A 1 98 ? -4.276 -4.521 -7.703 1.00 96.69 98 VAL A N 1
ATOM 741 C CA . VAL A 1 98 ? -3.452 -5.184 -8.721 1.00 96.69 98 VAL A CA 1
ATOM 742 C C . VAL A 1 98 ? -3.731 -4.601 -10.113 1.00 96.69 98 VAL A C 1
ATOM 744 O O . VAL A 1 98 ? -4.667 -3.820 -10.265 1.00 96.69 98 VAL A O 1
ATOM 747 N N . ASN A 1 99 ? -2.895 -4.962 -11.091 1.00 89.25 99 ASN A N 1
ATOM 748 C CA . ASN A 1 99 ? -3.104 -4.688 -12.518 1.00 89.25 99 ASN A CA 1
ATOM 749 C C . ASN A 1 99 ? -4.081 -5.669 -13.167 1.00 89.25 99 ASN A C 1
ATOM 751 O O . ASN A 1 99 ? -4.176 -6.808 -12.655 1.00 89.25 99 ASN A O 1
#

Mean predicted aligned error: 13.44 Å